Protein AF-A0A670ZRF2-F1 (afdb_monomer)

Radius of gyration: 22.67 Å; Cα contacts (8 Å, |Δi|>4): 21; chains: 1; bounding box: 65×38×41 Å

Foldseek 3Di:
DPPPPPPPPPPPPPPQPPVNDPPPCPVQVVCVVVVNHDDDDDDLDFDDFPDPDDPVRVVVRVVVSVVVVVVDDPDDD

Solvent-accessible surface area (backbone atoms only — not comparable to full-atom values): 5423 Å² total; per-residue (Å²): 142,88,88,79,80,73,84,79,70,70,72,73,74,74,87,68,56,71,86,74,40,84,73,64,49,54,64,49,52,54,25,50,79,69,76,68,59,82,77,99,75,82,86,74,80,86,78,93,69,93,63,98,73,56,73,67,55,55,55,51,51,51,52,51,44,52,51,53,55,74,71,47,62,104,73,80,134

pLDDT: mean 79.25, std 17.88, range [38.44, 97.19]

Sequence (77 aa):
MNKLRQSLRRKKPSYVPEASRPHQWQADEEAVRKGRCSFPVRYLGYVEVEESRGMQVCEEAVKKLKAVRVHAGPHQC

Organism: Pseudonaja textilis (NCBI:txid8673)

Nearest PDB structures (foldseek):
  7eqc-assembly2_F  TM=3.637E-01  e=9.505E+00  Caenorhabditis elegans

InterPro domains:
  IPR006020 PTB/PI domain [PF00640] (39-68)
  IPR006020 PTB/PI domain [PS01179] (37-62)
  IPR011993 PH-like domain superfamily [G3DSA:2.30.29.30] (2-76)
  IPR016698 Numb/numb-like [PTHR47368] (1-69)

Mean predicted aligned error: 13.33 Å

Secondary structure (DSSP, 8-state):
---SSSTT--PPPP---GGGSTTTTHHHHHHHHTT--------------SSSS-HHHHHHHHHHHHHHHHH--S---

Structure (mmCIF, N/CA/C/O backbone):
data_AF-A0A670ZRF2-F1
#
_entry.id   AF-A0A670ZRF2-F1
#
loop_
_atom_site.group_PDB
_atom_site.id
_atom_site.type_symbol
_atom_site.label_atom_id
_atom_site.label_alt_id
_atom_site.label_comp_id
_atom_site.label_asym_id
_atom_site.label_entity_id
_atom_site.label_seq_id
_atom_site.pdbx_PDB_ins_code
_atom_site.Cartn_x
_atom_site.Cartn_y
_atom_site.Cartn_z
_atom_site.occupancy
_atom_site.B_iso_or_equ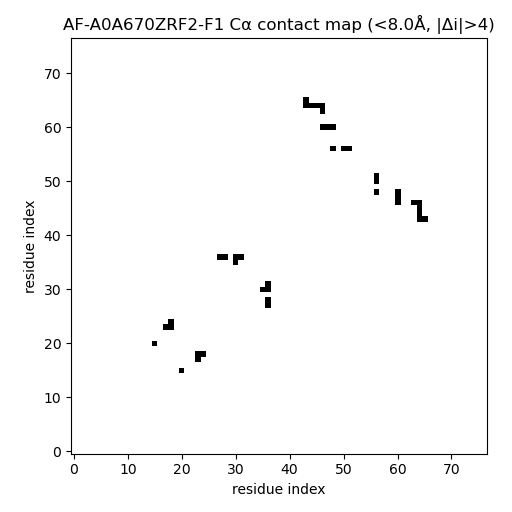iv
_atom_site.auth_seq_id
_atom_site.auth_comp_id
_atom_site.auth_asym_id
_atom_site.auth_atom_id
_atom_site.pdbx_PDB_model_num
ATOM 1 N N . MET A 1 1 ? 48.264 18.468 24.107 1.00 43.16 1 MET A N 1
ATOM 2 C CA . MET A 1 1 ? 47.691 17.995 22.825 1.00 43.16 1 MET A CA 1
ATOM 3 C C . MET A 1 1 ? 47.001 16.650 23.006 1.00 43.16 1 MET A C 1
ATOM 5 O O . MET A 1 1 ? 47.667 15.643 23.177 1.00 43.16 1 MET A O 1
ATOM 9 N N . ASN A 1 2 ? 45.676 16.614 22.939 1.00 50.44 2 ASN A N 1
ATOM 10 C CA . ASN A 1 2 ? 44.863 15.402 23.052 1.00 50.44 2 ASN A CA 1
ATOM 11 C C . ASN A 1 2 ? 43.853 15.363 21.892 1.00 50.44 2 ASN A C 1
ATOM 13 O O . ASN A 1 2 ? 42.656 15.543 22.080 1.00 50.44 2 ASN A O 1
ATOM 17 N N . LYS A 1 3 ? 44.362 15.136 20.671 1.00 59.84 3 LYS A N 1
ATOM 18 C CA . LYS A 1 3 ? 43.574 14.991 19.428 1.00 59.84 3 LYS A CA 1
ATOM 19 C C . LYS A 1 3 ? 43.506 13.548 18.893 1.00 59.84 3 LYS A C 1
ATOM 21 O O . LYS A 1 3 ? 43.267 13.358 17.711 1.00 59.84 3 LYS A O 1
ATOM 26 N N . LEU A 1 4 ? 43.701 12.520 19.726 1.00 61.44 4 LEU A N 1
ATOM 27 C CA . LEU A 1 4 ? 43.761 11.126 19.238 1.00 61.44 4 LEU A CA 1
ATOM 28 C C . LEU A 1 4 ? 42.640 10.194 19.719 1.00 61.44 4 LEU A C 1
ATOM 30 O O . LEU A 1 4 ? 42.648 9.015 19.389 1.00 61.44 4 LEU A O 1
ATOM 34 N N . ARG A 1 5 ? 41.658 10.690 20.483 1.00 59.38 5 ARG A N 1
ATOM 35 C CA . ARG A 1 5 ? 40.648 9.827 21.132 1.00 59.38 5 ARG A CA 1
ATOM 36 C C . ARG A 1 5 ? 39.202 9.993 20.657 1.00 59.38 5 ARG A C 1
ATOM 38 O O . ARG A 1 5 ? 38.319 9.354 21.218 1.00 59.38 5 ARG A O 1
ATOM 45 N N . GLN A 1 6 ? 38.938 10.801 19.627 1.00 57.97 6 GLN A N 1
ATOM 46 C CA . GLN A 1 6 ? 37.578 10.951 19.078 1.00 57.97 6 GLN A CA 1
ATOM 47 C C . GLN A 1 6 ? 37.287 10.094 17.834 1.00 57.97 6 GLN A C 1
ATOM 49 O O . GLN A 1 6 ? 36.119 9.920 17.498 1.00 57.97 6 GLN A O 1
ATOM 54 N N . SER A 1 7 ? 38.291 9.487 17.191 1.00 56.97 7 SER A N 1
ATOM 55 C CA . SER A 1 7 ? 38.108 8.723 15.942 1.00 56.97 7 SER A CA 1
ATOM 56 C C . SER A 1 7 ? 37.505 7.320 16.114 1.00 56.97 7 SER A C 1
ATOM 58 O O . SER A 1 7 ? 37.149 6.690 15.123 1.00 56.97 7 SER A O 1
ATOM 60 N N . LEU A 1 8 ? 37.326 6.826 17.347 1.00 56.78 8 LEU A N 1
ATOM 61 C CA . LEU A 1 8 ? 36.772 5.488 17.613 1.00 56.78 8 LEU A CA 1
ATOM 62 C C . LEU A 1 8 ? 35.276 5.469 17.963 1.00 56.78 8 LEU A C 1
ATOM 64 O O . LEU A 1 8 ? 34.723 4.401 18.221 1.00 56.78 8 LEU A O 1
ATOM 68 N N . ARG A 1 9 ? 34.566 6.606 17.906 1.00 61.66 9 ARG A N 1
ATOM 69 C CA . ARG A 1 9 ? 33.093 6.584 17.876 1.00 61.66 9 ARG A CA 1
ATOM 70 C C . ARG A 1 9 ? 32.627 6.338 16.443 1.00 61.66 9 ARG A C 1
ATOM 72 O O . ARG A 1 9 ? 32.119 7.239 15.783 1.00 61.66 9 ARG A O 1
ATOM 79 N N . ARG A 1 10 ? 32.770 5.097 15.965 1.00 61.06 10 ARG A N 1
ATOM 80 C CA . ARG A 1 10 ? 31.946 4.604 14.852 1.00 61.06 10 ARG A CA 1
ATOM 81 C C . ARG A 1 10 ? 30.488 4.780 15.284 1.00 61.06 10 ARG A C 1
ATOM 83 O O . ARG A 1 10 ? 29.994 4.012 16.108 1.00 61.06 10 ARG A O 1
ATOM 90 N N . LYS A 1 11 ? 29.807 5.816 14.774 1.00 59.78 11 LYS A N 1
ATOM 91 C CA . LYS A 1 11 ? 28.340 5.857 14.783 1.00 59.78 11 LYS A CA 1
ATOM 92 C C . LYS A 1 11 ? 27.898 4.520 14.194 1.00 59.78 11 LYS A C 1
ATOM 94 O O . LYS A 1 11 ? 28.285 4.207 13.069 1.00 59.78 11 LYS A O 1
ATOM 99 N N . LYS A 1 12 ? 27.160 3.715 14.968 1.00 59.00 12 LYS A N 1
ATOM 100 C CA . LYS A 1 12 ? 26.430 2.572 14.410 1.00 59.00 12 LYS A CA 1
ATOM 101 C C . LYS A 1 12 ? 25.691 3.117 13.184 1.00 59.00 12 LYS A C 1
ATOM 103 O O . LYS A 1 12 ? 25.004 4.128 13.355 1.00 59.00 12 LYS A O 1
ATOM 108 N N . PRO A 1 1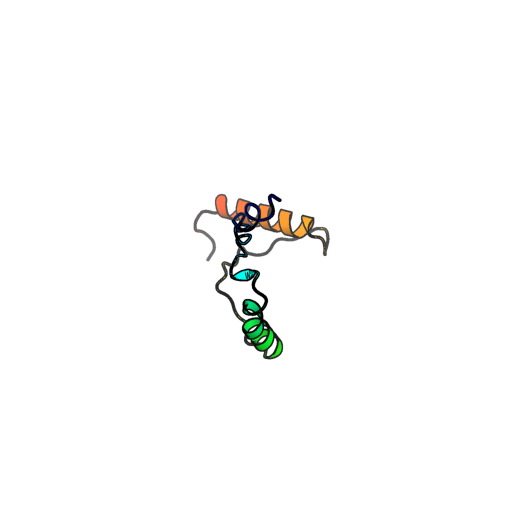3 ? 25.877 2.556 11.975 1.00 60.38 13 PRO A N 1
ATOM 109 C CA . PRO A 1 13 ? 25.036 2.954 10.861 1.00 60.38 13 PRO A CA 1
ATOM 110 C C . PRO A 1 13 ? 23.605 2.742 11.341 1.00 60.38 13 PRO A C 1
ATOM 112 O O . PRO A 1 13 ? 23.278 1.651 11.815 1.00 60.38 13 PRO A O 1
ATOM 115 N N . SER A 1 14 ? 22.799 3.808 11.341 1.00 64.69 14 SER A N 1
ATOM 116 C CA . SER A 1 14 ? 21.364 3.687 11.572 1.00 64.69 14 SER A CA 1
ATOM 117 C C . SER A 1 14 ? 20.903 2.541 10.687 1.00 64.69 14 SER A C 1
ATOM 119 O O . SER A 1 14 ? 21.216 2.551 9.498 1.00 64.69 14 SER A O 1
ATOM 121 N N . TYR A 1 15 ? 20.299 1.505 11.269 1.00 70.94 15 TYR A N 1
ATOM 122 C CA . TYR A 1 15 ? 19.793 0.379 10.498 1.00 70.94 15 TYR A CA 1
ATOM 123 C C . TYR A 1 15 ? 18.791 0.953 9.497 1.00 70.94 15 TYR A C 1
ATOM 125 O O . TYR A 1 15 ? 17.694 1.346 9.879 1.00 70.94 15 TYR A O 1
ATOM 133 N N . VAL A 1 16 ? 19.226 1.110 8.248 1.00 67.06 16 VAL A N 1
ATOM 134 C CA . VAL A 1 16 ? 18.368 1.483 7.132 1.00 67.06 16 VAL A CA 1
ATOM 135 C C . VAL A 1 16 ? 17.815 0.153 6.648 1.00 67.06 16 VAL A C 1
ATOM 137 O O . VAL A 1 16 ? 18.607 -0.654 6.139 1.00 67.06 16 VAL A O 1
ATOM 140 N N . PRO A 1 17 ? 16.511 -0.121 6.852 1.00 73.06 17 PRO A N 1
ATOM 141 C CA . PRO A 1 17 ? 15.885 -1.289 6.263 1.00 73.06 17 PRO A CA 1
ATOM 142 C C . PRO A 1 17 ? 16.218 -1.311 4.781 1.00 73.06 17 PRO A C 1
ATOM 144 O O . PRO A 1 17 ? 16.304 -0.256 4.151 1.00 73.06 17 PRO A O 1
ATOM 147 N N . GLU A 1 18 ? 16.416 -2.498 4.227 1.00 64.19 18 GLU A N 1
ATOM 148 C CA . GLU A 1 18 ? 16.743 -2.636 2.811 1.00 64.19 18 GLU A CA 1
ATOM 149 C C . GLU A 1 18 ? 15.749 -1.843 1.946 1.00 64.19 18 GLU A C 1
ATOM 151 O O . GLU A 1 18 ? 16.179 -1.087 1.076 1.00 64.19 18 GLU A O 1
ATOM 156 N N . ALA A 1 19 ? 14.458 -1.874 2.327 1.00 63.09 19 ALA A N 1
ATOM 157 C CA . ALA A 1 19 ? 13.342 -1.173 1.681 1.00 63.09 19 ALA A CA 1
ATOM 158 C C . ALA A 1 19 ? 13.484 0.354 1.622 1.00 63.09 19 ALA A C 1
ATOM 160 O O . ALA A 1 19 ? 12.812 1.003 0.831 1.00 63.09 19 ALA A O 1
ATOM 161 N N . SER A 1 20 ? 14.328 0.944 2.467 1.00 66.88 20 SER A N 1
ATOM 162 C CA . SER A 1 20 ? 14.589 2.385 2.503 1.00 66.88 20 SER A CA 1
ATOM 163 C C . SER A 1 20 ? 15.848 2.773 1.725 1.00 66.88 20 SER A C 1
ATOM 165 O O . SER A 1 20 ? 16.234 3.944 1.725 1.00 66.88 20 SER A O 1
ATOM 167 N N . ARG A 1 21 ? 16.525 1.815 1.075 1.00 72.25 21 ARG A N 1
ATOM 168 C CA . ARG A 1 21 ? 17.673 2.108 0.219 1.00 72.25 21 ARG A CA 1
ATOM 169 C C . ARG A 1 21 ? 17.185 2.615 -1.146 1.00 72.25 21 ARG A C 1
ATOM 171 O O . ARG A 1 21 ? 16.402 1.922 -1.791 1.00 72.25 21 ARG A O 1
ATOM 178 N N . PRO A 1 22 ? 17.703 3.752 -1.651 1.00 67.00 22 PRO A N 1
ATOM 179 C CA . PRO A 1 22 ? 17.253 4.363 -2.910 1.00 67.00 22 PRO A CA 1
ATOM 180 C C . PRO A 1 22 ? 17.291 3.454 -4.149 1.00 67.00 22 PRO A C 1
ATOM 182 O O . PRO A 1 22 ? 16.594 3.712 -5.123 1.00 67.00 22 PRO A O 1
ATOM 185 N N . HIS A 1 23 ? 18.110 2.398 -4.141 1.00 69.38 23 HIS A N 1
ATOM 186 C CA . HIS A 1 23 ? 18.217 1.464 -5.261 1.00 69.38 23 HIS A CA 1
ATOM 187 C C . HIS A 1 23 ? 17.076 0.436 -5.314 1.00 69.38 23 HIS A C 1
ATOM 189 O O . HIS A 1 23 ? 16.894 -0.193 -6.352 1.00 69.38 23 HIS A O 1
ATOM 195 N N . GLN A 1 24 ? 16.334 0.217 -4.220 1.00 69.69 24 GLN A N 1
ATOM 196 C CA . GLN A 1 24 ? 15.402 -0.911 -4.142 1.00 69.69 24 GLN A CA 1
ATOM 197 C C . GLN A 1 24 ? 14.142 -0.696 -4.986 1.00 69.69 24 GLN A C 1
ATOM 199 O O . GLN A 1 24 ? 13.635 -1.655 -5.552 1.00 69.69 24 GLN A O 1
ATOM 204 N N . TRP A 1 25 ? 13.700 0.551 -5.165 1.00 83.31 25 TRP A N 1
ATOM 205 C CA . TRP A 1 25 ? 12.503 0.842 -5.956 1.00 83.31 25 TRP A CA 1
ATOM 206 C C . TRP A 1 25 ? 12.767 1.102 -7.435 1.00 83.31 25 TRP A C 1
ATOM 208 O O . TRP A 1 25 ? 11.808 1.205 -8.180 1.00 83.31 25 TRP A O 1
ATOM 218 N N . GLN A 1 26 ? 14.015 1.191 -7.910 1.00 88.31 26 GLN A N 1
ATOM 219 C CA . GLN A 1 26 ? 14.261 1.529 -9.324 1.00 88.31 26 GLN A CA 1
ATOM 220 C C . GLN A 1 26 ? 13.647 0.504 -10.287 1.00 88.31 26 GLN A C 1
ATOM 222 O O . GLN A 1 26 ? 12.993 0.883 -11.259 1.00 88.31 26 GLN A O 1
ATOM 227 N N . ALA A 1 27 ? 13.811 -0.789 -9.991 1.00 88.81 27 ALA A N 1
ATOM 228 C CA . ALA A 1 27 ? 13.211 -1.860 -10.782 1.00 88.81 27 ALA A CA 1
ATOM 229 C C . ALA A 1 27 ? 11.675 -1.825 -10.705 1.00 88.81 27 ALA A C 1
ATOM 231 O O . ALA A 1 27 ? 10.998 -1.953 -11.726 1.00 88.81 27 ALA A O 1
ATOM 232 N N . ASP A 1 28 ? 11.130 -1.584 -9.510 1.00 90.88 28 ASP A N 1
ATOM 233 C CA . ASP A 1 28 ? 9.688 -1.475 -9.287 1.00 90.88 28 ASP A CA 1
ATOM 234 C C . ASP A 1 28 ? 9.097 -0.263 -10.017 1.00 90.88 28 ASP A C 1
ATOM 236 O O . ASP A 1 28 ? 8.058 -0.379 -10.661 1.00 90.88 28 ASP A O 1
ATOM 240 N N . GLU A 1 29 ? 9.771 0.888 -9.988 1.00 92.56 29 GLU A N 1
ATOM 241 C CA . GLU A 1 29 ? 9.388 2.097 -10.717 1.00 92.56 29 GLU A CA 1
ATOM 242 C C . GLU A 1 29 ? 9.385 1.865 -12.230 1.00 92.56 29 GLU A C 1
ATOM 244 O O . GLU A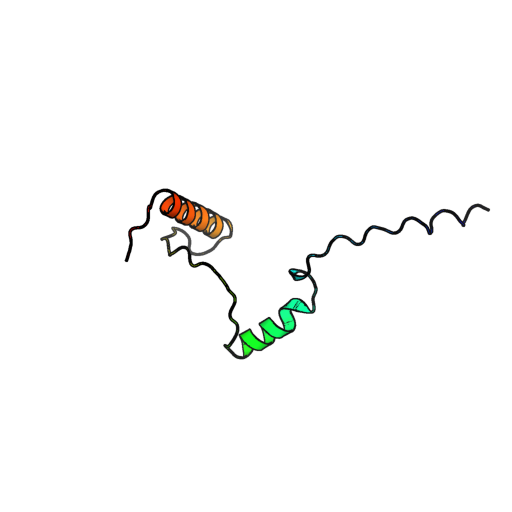 1 29 ? 8.466 2.292 -12.934 1.00 92.56 29 GLU A O 1
ATOM 249 N N . GLU A 1 30 ? 10.415 1.202 -12.760 1.00 93.75 30 GLU A N 1
ATOM 250 C CA . GLU A 1 30 ? 10.466 0.819 -14.170 1.00 93.75 30 GLU A CA 1
ATOM 251 C C . GLU A 1 30 ? 9.305 -0.119 -14.528 1.00 93.75 30 GLU A C 1
ATOM 253 O O . GLU A 1 30 ? 8.630 0.085 -15.543 1.00 93.75 30 GLU A O 1
ATOM 258 N N . ALA A 1 31 ? 9.020 -1.102 -13.673 1.00 93.75 31 ALA A N 1
ATOM 259 C CA . ALA A 1 31 ? 7.901 -2.016 -13.846 1.00 93.75 31 ALA A CA 1
ATOM 260 C C . ALA A 1 31 ? 6.541 -1.299 -13.756 1.00 93.75 31 ALA A C 1
ATOM 262 O O . ALA A 1 31 ? 5.641 -1.639 -14.526 1.00 93.75 31 ALA A O 1
ATOM 263 N N . VAL A 1 32 ? 6.385 -0.291 -12.885 1.00 95.50 32 VAL A N 1
ATOM 264 C CA . VAL A 1 32 ? 5.165 0.532 -12.773 1.00 95.50 32 VAL A CA 1
ATOM 265 C C . VAL A 1 32 ? 4.939 1.304 -14.069 1.00 95.50 32 VAL A C 1
ATOM 267 O O . VAL A 1 32 ? 3.858 1.200 -14.647 1.00 95.50 32 VAL A O 1
ATOM 270 N N . ARG A 1 33 ? 5.964 2.000 -14.590 1.00 96.56 33 ARG A N 1
ATOM 271 C CA . ARG A 1 33 ? 5.867 2.729 -15.874 1.00 96.56 33 ARG A CA 1
ATOM 272 C C . ARG A 1 33 ? 5.515 1.806 -17.044 1.00 96.56 33 ARG A C 1
ATOM 274 O O . ARG A 1 33 ? 4.843 2.230 -17.977 1.00 96.56 33 ARG A O 1
ATOM 281 N N . LYS A 1 34 ? 5.960 0.547 -16.994 1.00 97.19 34 LYS A N 1
ATOM 282 C CA . LYS A 1 34 ? 5.679 -0.489 -18.002 1.00 97.19 34 LYS A CA 1
ATOM 283 C C . LYS A 1 34 ? 4.382 -1.275 -17.750 1.00 97.19 34 LYS A C 1
ATOM 285 O O . LYS A 1 34 ? 4.099 -2.182 -18.529 1.00 97.19 34 LYS A O 1
ATOM 290 N N . GLY A 1 35 ? 3.637 -0.992 -16.677 1.00 96.25 35 GLY A N 1
ATOM 291 C CA . GLY A 1 35 ? 2.393 -1.692 -16.330 1.00 96.25 35 GLY A CA 1
ATOM 292 C C . GLY A 1 35 ? 2.563 -3.165 -15.927 1.00 96.25 35 GLY A C 1
ATOM 293 O O . GLY A 1 35 ? 1.644 -3.955 -16.113 1.00 96.25 35 GLY A O 1
ATOM 294 N N . ARG A 1 36 ? 3.738 -3.561 -15.418 1.00 95.81 36 ARG A N 1
ATOM 295 C CA . ARG A 1 36 ? 4.086 -4.956 -15.061 1.00 95.81 36 ARG A CA 1
ATOM 296 C C . ARG A 1 36 ? 4.485 -5.151 -13.594 1.00 95.81 36 ARG A C 1
ATOM 298 O O . ARG A 1 36 ? 4.973 -6.215 -13.233 1.00 95.81 36 ARG A O 1
ATOM 305 N N . CYS A 1 37 ? 4.329 -4.128 -12.757 1.00 94.38 37 CYS A N 1
ATOM 306 C CA . CYS A 1 37 ? 4.718 -4.191 -11.349 1.00 94.38 37 CYS A CA 1
ATOM 307 C C . CYS A 1 37 ? 3.702 -4.989 -10.523 1.00 94.38 37 CYS A C 1
ATOM 309 O O . CYS A 1 37 ? 2.503 -4.719 -10.582 1.00 94.38 37 CYS A O 1
ATOM 311 N N . SER A 1 38 ? 4.179 -5.957 -9.741 1.00 93.88 38 SER A N 1
ATOM 3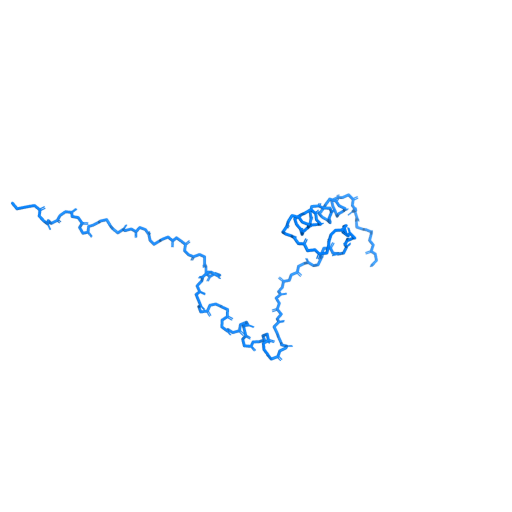12 C CA . SER A 1 38 ? 3.344 -6.805 -8.889 1.00 93.88 38 SER 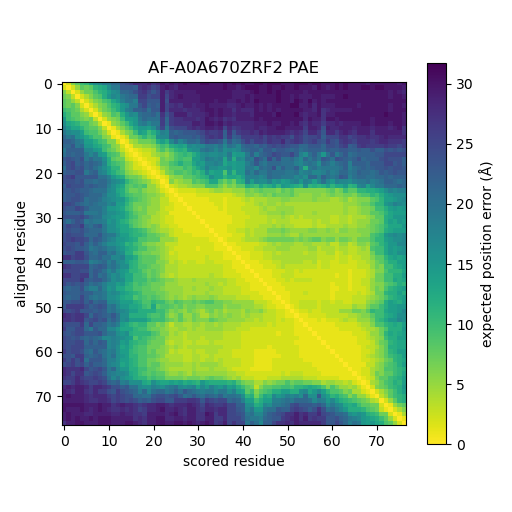A CA 1
ATOM 313 C C . SER A 1 38 ? 4.103 -7.223 -7.638 1.00 93.88 38 SER A C 1
ATOM 315 O O . SER A 1 38 ? 5.281 -7.563 -7.724 1.00 93.88 38 SER A O 1
ATOM 317 N N . PHE A 1 39 ? 3.407 -7.284 -6.503 1.00 91.94 39 PHE A N 1
ATOM 318 C CA . PHE A 1 39 ? 3.976 -7.701 -5.224 1.00 91.94 39 PHE A CA 1
ATOM 319 C C . PHE A 1 39 ? 3.117 -8.789 -4.578 1.00 91.94 39 PHE A C 1
ATOM 321 O O . PHE A 1 39 ? 1.891 -8.767 -4.722 1.00 91.94 39 PHE A O 1
ATOM 328 N N . PRO A 1 40 ? 3.723 -9.717 -3.820 1.00 92.50 40 PRO A N 1
ATOM 329 C CA . PRO A 1 40 ? 2.969 -10.680 -3.034 1.00 92.50 40 PRO A CA 1
ATOM 330 C C . PRO A 1 40 ? 2.247 -9.959 -1.889 1.00 92.50 40 PRO A C 1
ATOM 332 O O . PRO A 1 40 ? 2.871 -9.466 -0.951 1.00 92.50 40 PRO A O 1
ATOM 335 N N . VAL A 1 41 ? 0.917 -9.901 -1.956 1.00 92.75 41 VAL A N 1
ATOM 336 C CA . VAL A 1 41 ? 0.074 -9.263 -0.937 1.00 92.75 41 VAL A CA 1
ATOM 337 C C . VAL A 1 41 ? -1.135 -10.129 -0.617 1.00 92.75 41 VAL A C 1
ATOM 339 O O . VAL A 1 41 ? -1.565 -10.958 -1.416 1.00 92.75 41 VAL A O 1
ATOM 342 N N . ARG A 1 42 ? -1.716 -9.918 0.565 1.00 92.50 42 ARG A N 1
ATOM 343 C CA . ARG A 1 42 ? -2.975 -10.550 0.959 1.00 92.50 42 ARG A CA 1
ATOM 344 C C . ARG A 1 42 ? -4.104 -9.538 0.861 1.00 92.50 42 ARG A C 1
ATOM 346 O O . ARG A 1 42 ? -4.132 -8.586 1.640 1.00 92.50 42 ARG A O 1
ATOM 353 N N . TYR A 1 43 ? -5.046 -9.780 -0.042 1.00 94.00 43 TYR A N 1
ATOM 354 C CA . TYR A 1 43 ? -6.250 -8.967 -0.144 1.00 94.00 43 TYR A CA 1
ATOM 355 C C . TYR A 1 43 ? -7.148 -9.189 1.081 1.00 94.00 43 TYR A C 1
ATOM 357 O O . TYR A 1 43 ? -7.400 -10.328 1.475 1.00 94.00 43 TYR A O 1
ATOM 365 N N . LEU A 1 44 ? -7.565 -8.100 1.732 1.00 93.88 44 LEU A N 1
ATOM 366 C CA . LEU A 1 44 ? -8.399 -8.151 2.939 1.00 93.88 44 LEU A CA 1
ATOM 367 C C . LEU A 1 44 ? -9.893 -7.945 2.652 1.00 93.88 44 LEU A C 1
ATOM 369 O O . LEU A 1 44 ? -10.684 -8.098 3.575 1.00 93.88 44 LEU A O 1
ATOM 373 N N . GLY A 1 45 ? -10.266 -7.618 1.413 1.00 94.62 45 GLY A N 1
ATOM 374 C CA . GLY A 1 45 ? -11.623 -7.219 1.038 1.00 94.62 45 GLY A CA 1
ATOM 375 C C . GLY A 1 45 ? -11.748 -5.711 0.810 1.00 94.62 45 GLY A C 1
ATOM 376 O O . GLY A 1 45 ? -10.748 -4.997 0.698 1.00 94.62 45 GLY A O 1
ATOM 377 N N . TYR A 1 46 ? -12.990 -5.241 0.740 1.00 94.38 46 TYR A N 1
ATOM 378 C CA . TYR A 1 46 ? -13.359 -3.835 0.594 1.00 94.38 46 TYR A CA 1
ATOM 379 C C . TYR A 1 46 ? -14.358 -3.444 1.689 1.00 94.38 46 TYR A C 1
ATOM 381 O O . TYR A 1 46 ? -15.068 -4.293 2.226 1.00 94.38 46 TYR A O 1
ATOM 389 N N . VAL A 1 47 ? -14.386 -2.164 2.052 1.00 95.38 47 VAL A N 1
ATOM 390 C CA . VAL A 1 47 ? -15.327 -1.616 3.036 1.00 95.38 47 VAL A CA 1
ATOM 391 C C . VAL A 1 47 ? -15.723 -0.210 2.609 1.00 95.38 47 VAL A C 1
ATOM 393 O O . VAL A 1 47 ? -14.894 0.531 2.082 1.00 95.38 47 VAL A O 1
ATOM 396 N N . GLU A 1 48 ? -16.984 0.145 2.823 1.00 95.12 48 GLU A N 1
ATOM 397 C CA . GLU A 1 48 ? -17.473 1.499 2.582 1.00 95.12 48 GLU A CA 1
ATOM 398 C C . GLU A 1 48 ? -16.919 2.470 3.633 1.00 95.12 48 GLU A C 1
ATOM 400 O O . GLU A 1 48 ? -16.750 2.133 4.811 1.00 95.12 48 GLU A O 1
ATOM 405 N N . VAL A 1 49 ? -16.609 3.683 3.184 1.00 96.50 49 VAL A N 1
ATOM 406 C CA . VAL A 1 49 ? -16.040 4.764 3.991 1.00 96.50 49 VAL A CA 1
ATOM 407 C C . VAL A 1 49 ? -16.848 6.032 3.762 1.00 96.50 49 VAL A C 1
ATOM 409 O O . VAL A 1 49 ? -17.406 6.231 2.686 1.00 96.50 49 VAL A O 1
ATOM 412 N N . GLU A 1 50 ? -16.916 6.878 4.783 1.00 93.06 50 GLU A N 1
ATOM 413 C CA . GLU A 1 50 ? -17.681 8.125 4.732 1.00 93.06 50 GLU A CA 1
ATOM 414 C C . GLU A 1 50 ? -16.939 9.209 3.938 1.00 93.06 50 GLU A C 1
ATOM 416 O O . GLU A 1 50 ? -17.516 9.878 3.082 1.00 93.06 50 GLU A O 1
ATOM 421 N N . GLU A 1 51 ? -15.629 9.326 4.157 1.00 95.44 51 GLU A N 1
ATOM 422 C CA . GLU A 1 51 ? -14.764 10.254 3.435 1.00 95.44 51 GLU A CA 1
ATOM 423 C C . GLU A 1 51 ? -13.932 9.536 2.368 1.00 95.44 51 GLU A C 1
ATOM 425 O O . GLU A 1 51 ? -13.437 8.428 2.560 1.00 95.44 51 GLU A O 1
ATOM 430 N N . SER A 1 52 ? -13.723 10.198 1.227 1.00 93.56 52 SER A N 1
ATOM 431 C CA . SER A 1 52 ? -12.995 9.606 0.093 1.00 93.56 52 SER A CA 1
ATOM 432 C C . SER A 1 52 ? -11.468 9.636 0.236 1.00 93.56 52 SER A C 1
ATOM 434 O O . 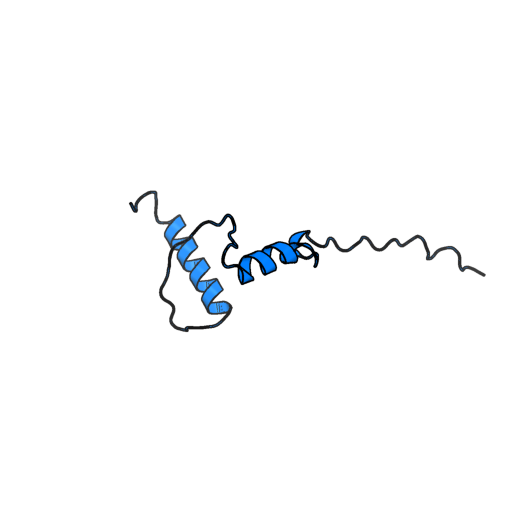SER A 1 52 ? -10.767 8.992 -0.548 1.00 93.56 52 SER A O 1
ATOM 436 N N . ARG A 1 53 ? -10.920 10.421 1.175 1.00 95.06 53 ARG A N 1
ATOM 437 C CA . ARG A 1 53 ? -9.475 10.669 1.317 1.00 95.06 53 ARG A CA 1
ATOM 438 C C . ARG A 1 53 ? -9.11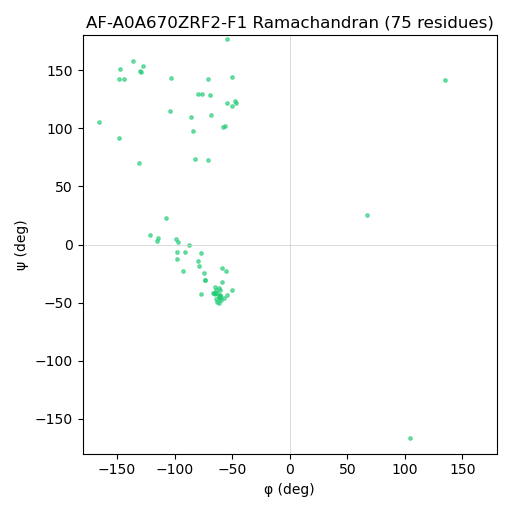0 10.869 2.783 1.00 95.06 53 ARG A C 1
ATOM 440 O O . ARG A 1 53 ? -9.894 11.418 3.537 1.00 95.06 53 ARG A O 1
ATOM 447 N N . GLY A 1 54 ? -7.882 10.511 3.150 1.00 96.00 54 GLY A N 1
ATOM 448 C CA . GLY A 1 54 ? -7.327 10.769 4.479 1.00 96.00 54 GLY A CA 1
ATOM 449 C C . GLY A 1 54 ? -6.606 9.551 5.042 1.00 96.00 54 GLY A C 1
ATOM 450 O O . GLY A 1 54 ? -7.050 8.420 4.865 1.00 96.00 54 GLY A O 1
ATOM 451 N N . MET A 1 55 ? -5.484 9.778 5.730 1.00 96.62 55 MET A N 1
ATOM 452 C CA . MET A 1 55 ? -4.720 8.681 6.339 1.00 96.62 55 MET A CA 1
ATOM 453 C C . MET A 1 55 ? -5.566 7.928 7.376 1.00 96.62 55 MET A C 1
ATOM 455 O O . MET A 1 55 ? -5.617 6.702 7.358 1.00 96.62 55 MET A O 1
ATOM 459 N N . GLN A 1 56 ? -6.293 8.671 8.217 1.00 96.00 56 GLN A N 1
ATOM 460 C CA . GLN A 1 56 ? -7.150 8.115 9.268 1.00 96.00 56 GLN A CA 1
ATOM 461 C C . GLN A 1 56 ? -8.264 7.226 8.695 1.00 96.00 56 GLN A C 1
ATOM 463 O O . GLN A 1 56 ? -8.526 6.153 9.232 1.00 96.00 56 GLN A O 1
ATOM 468 N N . VAL A 1 57 ? -8.840 7.602 7.548 1.00 96.81 57 VAL A N 1
ATOM 469 C CA . VAL A 1 57 ? -9.854 6.798 6.847 1.00 96.81 57 VAL A CA 1
ATOM 470 C C . VAL A 1 57 ? -9.295 5.422 6.467 1.00 96.81 57 VAL A C 1
ATOM 472 O O . VAL A 1 57 ? -9.920 4.394 6.734 1.00 96.81 57 VAL A O 1
ATOM 475 N N . CYS A 1 58 ? -8.091 5.381 5.884 1.00 95.75 58 CYS A N 1
ATOM 476 C CA . CYS A 1 58 ? -7.427 4.129 5.517 1.00 95.75 58 CYS A CA 1
ATOM 477 C C . CYS A 1 58 ? -7.109 3.262 6.747 1.00 95.75 58 CYS A C 1
ATOM 479 O O . CYS A 1 58 ? -7.305 2.043 6.716 1.00 95.75 58 CYS A O 1
ATOM 481 N N . GLU A 1 59 ? -6.630 3.871 7.834 1.00 96.31 59 GLU A N 1
ATOM 482 C CA . GLU A 1 59 ? -6.319 3.166 9.083 1.00 96.31 59 GLU A CA 1
ATOM 483 C C . GLU A 1 59 ? -7.567 2.511 9.696 1.00 96.31 59 GLU A C 1
ATOM 485 O O . GLU A 1 59 ? -7.544 1.326 10.058 1.00 96.31 59 GLU A O 1
ATOM 490 N N . GLU A 1 60 ? -8.679 3.242 9.758 1.00 95.88 60 GLU A N 1
ATOM 491 C CA . GLU A 1 60 ? -9.953 2.724 10.255 1.00 95.88 60 GLU A CA 1
ATOM 492 C C . GLU A 1 60 ? -10.538 1.633 9.357 1.00 95.88 60 GLU A C 1
ATOM 494 O O . GLU A 1 60 ? -11.011 0.609 9.864 1.00 95.88 60 GLU A O 1
ATOM 499 N N . ALA A 1 61 ? -10.467 1.800 8.033 1.00 95.69 61 ALA A N 1
ATOM 500 C CA . ALA A 1 61 ? -10.911 0.790 7.076 1.00 95.69 61 ALA A CA 1
ATOM 501 C C . ALA A 1 61 ? -10.173 -0.540 7.295 1.00 95.69 61 ALA A C 1
ATOM 503 O O . ALA A 1 61 ? -10.795 -1.601 7.401 1.00 95.69 61 ALA A O 1
ATOM 504 N N . VAL A 1 62 ? -8.847 -0.491 7.466 1.00 95.44 62 VAL A N 1
ATOM 505 C CA . VAL A 1 62 ? -8.039 -1.684 7.764 1.00 95.44 62 VAL A CA 1
ATOM 506 C C . VAL A 1 62 ? -8.414 -2.292 9.117 1.00 95.44 62 VAL A C 1
ATOM 508 O O . VAL A 1 62 ? -8.464 -3.521 9.235 1.00 95.44 62 VAL A O 1
ATOM 511 N N . LYS A 1 63 ? -8.696 -1.473 10.138 1.00 95.50 63 LYS A N 1
ATOM 512 C CA . LYS A 1 63 ? -9.153 -1.955 11.453 1.00 95.50 63 LYS A CA 1
ATOM 513 C C . LYS A 1 63 ? -10.475 -2.722 11.337 1.00 95.50 63 LYS A C 1
ATOM 515 O O . LYS A 1 63 ? -10.569 -3.829 11.872 1.00 95.50 63 LYS A O 1
ATOM 520 N N . LYS A 1 64 ? -11.449 -2.187 10.592 1.00 94.81 64 LYS A N 1
ATOM 521 C CA . LYS A 1 64 ? -12.741 -2.843 10.318 1.00 94.81 64 LYS A CA 1
ATOM 522 C C . LYS A 1 64 ? -12.550 -4.164 9.563 1.00 94.81 64 LYS A C 1
ATOM 524 O O . LYS A 1 64 ? -13.020 -5.198 10.029 1.00 94.81 64 LYS A O 1
ATOM 529 N N . LEU A 1 65 ? -11.785 -4.162 8.468 1.00 94.75 65 LEU A N 1
ATOM 530 C CA . LEU A 1 65 ? -11.527 -5.361 7.651 1.00 94.75 65 LEU A CA 1
ATOM 531 C C . LEU A 1 65 ? -10.835 -6.480 8.440 1.00 94.75 65 LEU A C 1
ATOM 533 O O . LEU A 1 65 ? -11.162 -7.659 8.295 1.00 94.75 65 LEU A O 1
ATOM 537 N N . LYS A 1 66 ? -9.889 -6.125 9.316 1.00 93.25 66 LYS A N 1
ATOM 538 C CA . LYS A 1 66 ? -9.242 -7.098 10.205 1.00 93.25 66 LYS A CA 1
ATOM 539 C C . LYS A 1 66 ? -10.218 -7.666 11.235 1.00 93.25 66 LYS A C 1
ATOM 541 O O . LYS A 1 66 ? -10.183 -8.871 11.458 1.00 93.25 66 LYS A O 1
ATOM 546 N N . ALA A 1 67 ? -11.081 -6.841 11.830 1.00 91.00 67 ALA A N 1
ATOM 547 C CA . ALA A 1 67 ? -12.072 -7.296 12.807 1.00 91.00 67 ALA A CA 1
ATOM 548 C 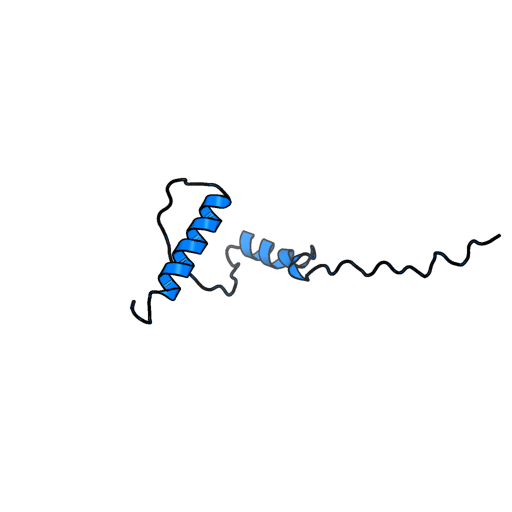C . ALA A 1 67 ? -13.092 -8.258 12.179 1.00 91.00 67 ALA A C 1
ATOM 550 O O . ALA A 1 67 ? -13.309 -9.344 12.712 1.00 91.00 67 ALA A O 1
ATOM 551 N N . VAL A 1 68 ? -13.637 -7.918 11.003 1.00 82.19 68 VAL A N 1
ATOM 552 C CA . VAL A 1 68 ? -14.562 -8.794 10.261 1.00 82.19 68 VAL A CA 1
ATOM 553 C C . VAL A 1 68 ? -13.932 -10.160 10.023 1.00 82.19 68 VAL A C 1
ATOM 555 O O . VAL A 1 68 ? -14.571 -11.175 10.255 1.00 82.19 68 VAL A O 1
ATOM 558 N N . ARG A 1 69 ? -12.656 -10.207 9.642 1.00 70.75 69 ARG A N 1
ATOM 559 C CA . ARG A 1 69 ? -11.959 -11.464 9.366 1.00 70.75 69 ARG A CA 1
ATOM 560 C C . ARG A 1 69 ? -11.583 -12.276 10.611 1.00 70.75 69 ARG A C 1
ATOM 562 O O . ARG A 1 69 ? -11.401 -13.481 10.507 1.00 70.75 69 ARG A O 1
ATOM 569 N N . VAL A 1 70 ? -11.444 -11.640 11.773 1.00 62.12 70 VAL A N 1
ATOM 570 C CA . VAL A 1 70 ? -11.268 -12.355 13.050 1.00 62.12 70 VAL A CA 1
ATOM 571 C C . VAL A 1 70 ? -12.585 -13.000 13.495 1.00 62.12 70 VAL A C 1
ATOM 573 O O . VAL A 1 70 ? -12.562 -14.057 14.118 1.00 62.12 70 VAL A O 1
ATOM 576 N N . HIS A 1 71 ? -13.726 -12.400 13.145 1.00 55.72 71 HIS A N 1
ATOM 577 C CA . HIS A 1 71 ? -15.054 -12.922 13.483 1.00 55.72 71 HIS A CA 1
ATOM 578 C C . HIS A 1 71 ? -15.670 -13.817 12.399 1.00 55.72 71 HIS A C 1
ATOM 580 O O . HIS A 1 71 ? -16.508 -14.662 12.704 1.00 55.72 71 HIS A O 1
ATOM 586 N N . ALA A 1 72 ? -15.235 -13.683 11.149 1.00 55.00 72 ALA A N 1
ATOM 587 C CA . ALA A 1 72 ? -15.576 -14.586 10.067 1.00 55.00 72 ALA A CA 1
ATOM 588 C C . ALA A 1 72 ? -14.629 -15.793 10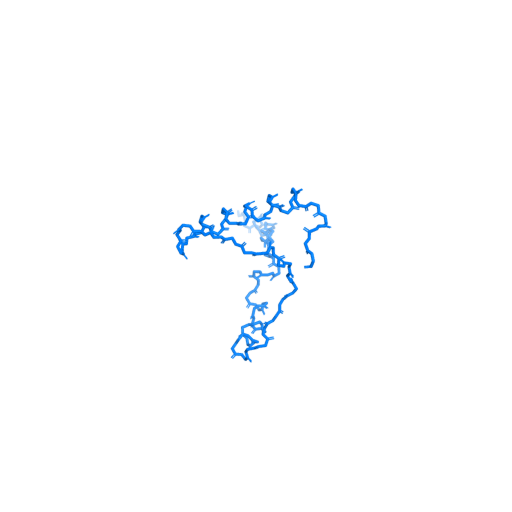.109 1.00 55.00 72 ALA A C 1
ATOM 590 O O . ALA A 1 72 ? -13.505 -15.749 9.604 1.00 55.00 72 ALA A O 1
ATOM 591 N N . GLY A 1 73 ? -15.100 -16.892 10.707 1.00 53.34 73 GLY A N 1
ATOM 592 C CA . GLY A 1 73 ? -14.584 -18.231 10.409 1.00 53.34 73 GLY A CA 1
ATOM 593 C C . GLY A 1 73 ? -14.647 -18.532 8.898 1.00 53.34 73 GLY A C 1
ATOM 594 O O . GLY A 1 73 ? -15.135 -17.702 8.131 1.00 53.34 73 GLY A O 1
ATOM 595 N N . PRO A 1 74 ? -14.149 -19.694 8.441 1.00 52.00 74 PRO A N 1
ATOM 596 C CA . PRO A 1 74 ? -13.893 -19.993 7.030 1.00 52.00 74 PRO A CA 1
ATOM 597 C C . PRO A 1 74 ? -15.198 -20.172 6.242 1.00 52.00 74 PRO A C 1
ATOM 599 O O . PRO A 1 74 ? -15.579 -21.277 5.887 1.00 52.00 74 PRO A O 1
ATOM 602 N N . HIS A 1 75 ? -15.904 -19.081 5.985 1.00 48.12 75 HIS A N 1
ATOM 603 C CA . HIS A 1 75 ? -17.088 -19.025 5.151 1.00 48.12 75 HIS A CA 1
ATOM 604 C C . HIS A 1 75 ? -17.139 -17.659 4.485 1.00 48.12 75 HIS A C 1
ATOM 606 O O . HIS A 1 75 ? -17.705 -16.706 5.016 1.00 48.12 75 HIS A O 1
ATOM 612 N N . GLN A 1 76 ? -16.551 -17.598 3.299 1.00 42.69 76 GLN A N 1
ATOM 613 C CA . GLN A 1 76 ? -17.237 -17.090 2.118 1.00 42.69 76 GLN A CA 1
ATOM 614 C C . GLN A 1 76 ? -16.412 -17.507 0.896 1.00 42.69 76 GLN A C 1
ATOM 616 O O . GLN A 1 76 ? -15.293 -17.037 0.720 1.00 42.69 76 GLN A O 1
ATOM 621 N N . CYS A 1 77 ? -16.976 -18.516 0.218 1.00 38.44 77 CYS A N 1
ATOM 622 C CA . CYS A 1 77 ? -16.861 -18.917 -1.189 1.00 38.44 77 CYS A CA 1
ATOM 623 C C . CYS A 1 77 ? -15.753 -18.284 -2.038 1.00 38.44 77 CYS A C 1
ATOM 625 O O . CYS A 1 77 ? -15.783 -17.050 -2.233 1.00 38.44 77 CYS A O 1
#